Protein AF-D6PNR4-F1 (afdb_monomer_lite)

Radius of gyration: 18.17 Å; chains: 1; bounding box: 46×44×41 Å

Organism: NCBI:txid264402

InterPro domains:
  IPR019378 GDP-fucose protein O-fucosyltransferase [PF10250] (29-129)

Foldseek 3Di:
DDDPVRVVVVVVVVPPDDPCDDPNVLVCLLVLNDFDALLLVVQVCQLVVPQLADQAEDLDDPPRPPNCNNCVRRVNYHYPPVVDDPVCVVPDDPVVSNVVSLVCLLVDLAEEGSHDDPSLVVSVVSVVVVVNPRYDDFSSNQSSVCVVVVDTHPRSSVSRVVD

pLDDT: mean 89.51, std 8.82, range [49.78, 98.25]

Secondary structure (DSSP, 8-state):
---HHHHHHHHHHHH----S-HHHHHHHHHTT-SPPPHHHHHHHHHHTT--TT--EEE---TT---THHHHTT---EEETTTSS-HHHHHH--HHHHHHHHHHHHTTSS-EEESS--HHHHHHHHHHHHTT---EEE--HHHHHHHHHTT--HHHHHHHHH--

Structure (mmCIF, N/CA/C/O backbone):
data_AF-D6PNR4-F1
#
_entry.id   AF-D6PNR4-F1
#
loop_
_atom_site.group_PDB
_atom_site.id
_atom_site.type_symbol
_atom_site.label_atom_id
_atom_site.label_alt_id
_atom_site.label_comp_id
_atom_site.label_asym_id
_atom_site.label_entity_id
_atom_site.label_seq_id
_atom_site.pdbx_PDB_ins_code
_atom_site.Cartn_x
_atom_site.Cartn_y
_atom_site.Cartn_z
_atom_site.occupancy
_atom_site.B_iso_or_equiv
_atom_site.auth_seq_id
_atom_site.auth_comp_id
_atom_site.auth_asym_id
_atom_site.auth_atom_id
_atom_site.pdbx_PDB_model_num
ATOM 1 N N . ASN A 1 1 ? 18.820 17.098 -24.158 1.00 70.25 1 ASN A N 1
ATOM 2 C CA . ASN A 1 1 ? 18.880 18.535 -23.817 1.00 70.25 1 ASN A CA 1
ATOM 3 C C . ASN A 1 1 ? 17.503 19.145 -23.944 1.00 70.25 1 ASN A C 1
ATOM 5 O O . ASN A 1 1 ? 16.928 19.090 -25.022 1.00 70.25 1 ASN A O 1
ATOM 9 N N . LEU A 1 2 ? 16.956 19.649 -22.840 1.00 87.44 2 LEU A N 1
ATOM 10 C CA . LEU A 1 2 ? 15.690 20.381 -22.846 1.00 87.44 2 LEU A CA 1
ATOM 11 C C . LEU A 1 2 ? 15.902 21.782 -23.434 1.00 87.44 2 LEU A C 1
ATOM 13 O O . LEU A 1 2 ? 16.996 22.339 -23.339 1.00 87.44 2 LEU A O 1
ATOM 17 N N . SER A 1 3 ? 14.863 22.346 -24.051 1.00 94.50 3 SER A N 1
ATOM 18 C CA . SER A 1 3 ? 14.904 23.723 -24.554 1.00 94.50 3 SER A CA 1
ATOM 19 C C . SER A 1 3 ? 14.982 24.732 -23.399 1.00 94.50 3 SER A C 1
ATOM 21 O O . SER A 1 3 ? 14.58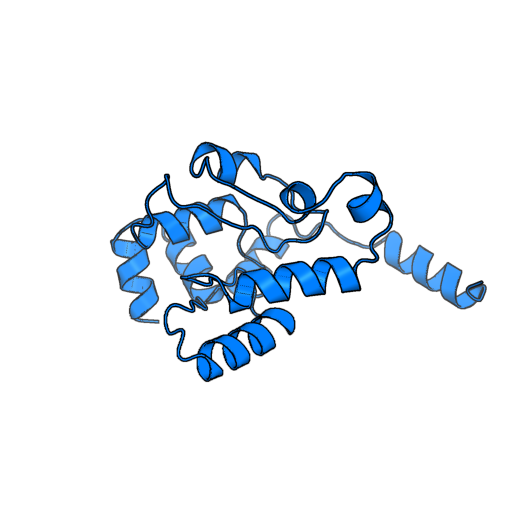3 24.423 -22.274 1.00 94.50 3 SER A O 1
ATOM 23 N N . ARG A 1 4 ? 15.440 25.964 -23.668 1.00 91.56 4 ARG A N 1
ATOM 24 C CA . ARG A 1 4 ? 15.467 27.032 -22.648 1.00 91.56 4 ARG A CA 1
ATOM 25 C C . ARG A 1 4 ? 14.085 27.310 -22.054 1.00 91.56 4 ARG A C 1
ATOM 27 O O . ARG A 1 4 ? 13.986 27.514 -20.851 1.00 91.56 4 ARG A O 1
ATOM 34 N N . SER A 1 5 ? 13.025 27.269 -22.864 1.00 92.88 5 SER A N 1
ATOM 35 C CA . SER A 1 5 ? 11.653 27.452 -22.376 1.00 92.88 5 SER A CA 1
ATOM 36 C C . SER A 1 5 ? 11.201 26.288 -21.494 1.00 92.88 5 SER A C 1
ATOM 38 O O . SER A 1 5 ? 10.564 26.514 -20.470 1.00 92.88 5 SER A O 1
ATOM 40 N N . SER A 1 6 ? 11.583 25.051 -21.828 1.00 90.06 6 SER A N 1
ATOM 4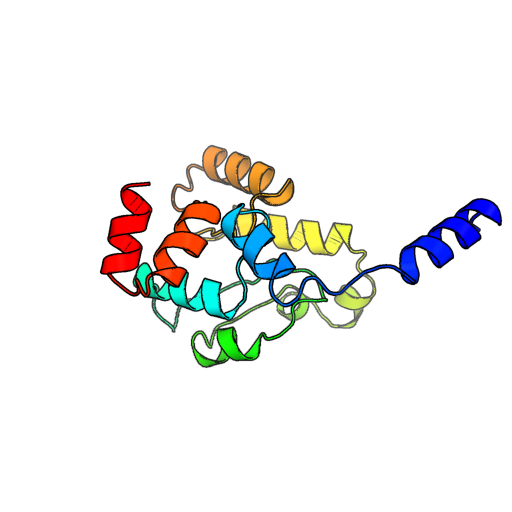1 C CA . SER A 1 6 ? 11.311 23.880 -20.987 1.00 90.06 6 SER A CA 1
ATOM 42 C C . SER A 1 6 ? 12.047 23.948 -19.646 1.00 90.06 6 SER A C 1
ATOM 44 O O . SER A 1 6 ? 11.466 23.603 -18.623 1.00 90.06 6 SER A O 1
ATOM 46 N N . ILE A 1 7 ? 13.303 24.406 -19.637 1.00 91.69 7 ILE A N 1
ATOM 47 C CA . ILE A 1 7 ? 14.086 24.591 -18.405 1.00 91.69 7 ILE A CA 1
ATOM 48 C C . ILE A 1 7 ? 13.446 25.676 -17.534 1.00 91.69 7 ILE A C 1
ATOM 50 O O . ILE A 1 7 ? 13.149 25.410 -16.373 1.00 91.69 7 ILE A O 1
ATOM 54 N N . ALA A 1 8 ? 13.126 26.838 -18.110 1.00 90.38 8 ALA A N 1
ATOM 55 C CA . ALA A 1 8 ? 12.470 27.931 -17.391 1.00 90.38 8 ALA A CA 1
ATOM 56 C C . ALA A 1 8 ? 11.099 27.522 -16.821 1.00 90.38 8 ALA A C 1
ATOM 58 O O . ALA A 1 8 ? 10.770 27.866 -15.689 1.00 90.38 8 ALA A O 1
ATOM 59 N N . ALA A 1 9 ? 10.313 26.735 -17.564 1.00 85.00 9 ALA A N 1
ATOM 60 C CA . ALA A 1 9 ? 9.042 26.203 -17.076 1.00 85.00 9 ALA A CA 1
ATOM 61 C C . ALA A 1 9 ? 9.226 25.218 -15.905 1.00 85.00 9 ALA A C 1
ATOM 63 O O . ALA A 1 9 ? 8.457 25.252 -14.945 1.00 85.00 9 ALA A O 1
ATOM 64 N N . ILE A 1 10 ? 10.250 24.357 -15.954 1.00 82.44 10 ILE A N 1
ATOM 65 C CA . ILE A 1 10 ? 10.582 23.439 -14.852 1.00 82.44 10 ILE A CA 1
ATOM 66 C C . ILE A 1 10 ? 11.034 24.218 -13.616 1.00 82.44 10 ILE A C 1
ATOM 68 O O . ILE A 1 10 ? 10.619 23.884 -12.508 1.00 82.44 10 ILE A O 1
ATOM 72 N N . GLU A 1 11 ? 11.873 25.238 -13.788 1.00 85.56 11 GLU A N 1
ATOM 73 C CA . GLU A 1 11 ? 12.347 26.091 -12.695 1.00 85.56 11 GLU A CA 1
ATOM 74 C C . GLU A 1 11 ? 11.193 26.866 -12.054 1.00 85.56 11 GLU A C 1
ATOM 76 O O . GLU A 1 11 ? 11.033 26.812 -10.836 1.00 85.56 11 GLU A O 1
ATOM 81 N N . ALA A 1 12 ? 10.307 27.466 -12.854 1.00 83.38 12 ALA A N 1
ATOM 82 C CA . ALA A 1 12 ? 9.100 28.126 -12.356 1.00 83.38 12 ALA A CA 1
ATOM 83 C C . ALA A 1 12 ? 8.184 27.160 -11.576 1.00 83.38 12 ALA A C 1
ATOM 85 O O . ALA A 1 12 ? 7.668 27.508 -10.516 1.00 83.38 12 ALA A O 1
ATOM 86 N N . ALA A 1 13 ? 8.035 25.915 -12.045 1.00 75.81 13 ALA A N 1
ATOM 87 C CA . ALA A 1 13 ? 7.226 24.890 -11.379 1.00 75.81 13 ALA A CA 1
ATOM 88 C C . ALA A 1 13 ? 7.876 24.283 -10.116 1.00 75.81 13 ALA A C 1
ATOM 90 O O . ALA A 1 13 ? 7.207 23.558 -9.370 1.00 75.81 13 ALA A O 1
ATOM 91 N N . ARG A 1 14 ? 9.173 24.524 -9.879 1.00 70.31 14 ARG A N 1
ATOM 92 C CA . ARG A 1 14 ? 9.893 24.063 -8.678 1.00 70.31 14 ARG A CA 1
ATOM 93 C C . ARG A 1 14 ? 9.729 25.010 -7.492 1.00 70.31 14 ARG A C 1
ATOM 95 O O . ARG A 1 14 ? 9.776 24.534 -6.362 1.00 70.31 14 ARG A O 1
ATOM 102 N N . VAL A 1 15 ? 9.542 26.307 -7.738 1.00 60.59 15 VAL A N 1
ATOM 103 C CA . VAL A 1 15 ? 9.511 27.334 -6.681 1.00 60.59 15 VAL A CA 1
ATOM 104 C C . VAL A 1 15 ? 8.170 27.366 -5.938 1.00 60.59 15 VAL A C 1
ATOM 106 O O . VAL A 1 15 ? 8.155 27.635 -4.742 1.00 60.59 15 VAL A O 1
ATOM 109 N N . ASP A 1 16 ? 7.057 27.018 -6.594 1.00 49.78 16 ASP A N 1
ATOM 110 C CA . ASP A 1 16 ? 5.712 27.127 -6.006 1.00 49.78 16 ASP A CA 1
ATOM 111 C C . ASP A 1 16 ? 5.026 25.768 -5.803 1.00 49.78 16 ASP A C 1
ATOM 113 O O . ASP A 1 16 ? 3.935 25.485 -6.299 1.00 49.78 16 ASP A O 1
ATOM 117 N N . ARG A 1 17 ? 5.679 24.875 -5.056 1.00 55.12 17 ARG A N 1
ATOM 118 C CA . ARG A 1 17 ? 4.977 23.745 -4.437 1.00 55.12 17 ARG A CA 1
ATOM 119 C C . ARG A 1 17 ? 4.793 24.056 -2.968 1.00 55.12 17 ARG A C 1
ATOM 121 O O . ARG A 1 17 ? 5.610 23.647 -2.147 1.00 55.12 17 ARG A O 1
ATOM 128 N N . LYS A 1 18 ? 3.709 24.765 -2.633 1.00 56.25 18 LYS A N 1
ATOM 129 C CA . LYS A 1 18 ? 3.254 24.833 -1.240 1.00 56.25 18 LYS A CA 1
ATOM 130 C C . LYS A 1 18 ? 3.200 23.400 -0.699 1.00 56.25 18 LYS A C 1
ATOM 132 O O . LYS A 1 18 ? 2.548 22.558 -1.328 1.00 56.25 18 LYS A O 1
ATOM 137 N N . PRO A 1 19 ? 3.898 23.092 0.407 1.00 57.41 19 PRO A N 1
ATOM 138 C CA . PRO A 1 19 ? 3.758 21.804 1.058 1.00 57.41 19 PRO A CA 1
ATOM 139 C C . PRO A 1 19 ? 2.270 21.548 1.292 1.00 57.41 19 PRO A C 1
ATOM 141 O O . PRO A 1 19 ? 1.554 22.426 1.775 1.00 57.41 19 PRO A O 1
ATOM 144 N N . TRP A 1 20 ? 1.783 20.368 0.911 1.00 61.88 20 TRP A N 1
ATOM 145 C CA . TRP A 1 20 ? 0.418 19.953 1.222 1.00 61.88 20 TRP A CA 1
ATOM 146 C C . TRP A 1 20 ? 0.362 19.597 2.709 1.00 61.88 20 TRP A C 1
ATOM 148 O O . TRP A 1 20 ? 0.352 18.427 3.076 1.00 61.88 20 TRP A O 1
ATOM 158 N N . THR A 1 21 ? 0.400 20.617 3.563 1.00 66.19 21 THR A N 1
ATOM 159 C CA . THR A 1 21 ? 0.395 20.517 5.025 1.00 66.19 21 THR A CA 1
ATOM 160 C C . THR A 1 21 ? -0.743 21.359 5.607 1.00 66.19 21 THR A C 1
ATOM 162 O O . THR A 1 21 ? -1.385 22.146 4.905 1.00 66.19 21 THR A O 1
ATOM 165 N N . GLY A 1 22 ? -1.051 21.145 6.888 1.00 80.00 22 GLY A N 1
ATOM 166 C CA . GLY A 1 22 ? -2.104 21.882 7.589 1.00 80.00 22 GLY A CA 1
ATOM 167 C C . GLY A 1 22 ? -3.495 21.695 6.971 1.00 80.00 22 GLY A C 1
ATOM 168 O O . GLY A 1 22 ? -3.883 20.591 6.582 1.00 80.00 22 GLY A O 1
ATOM 169 N N . GLU A 1 23 ? -4.253 22.785 6.877 1.00 82.69 23 GLU A N 1
ATOM 170 C CA . GLU A 1 23 ? -5.657 22.784 6.449 1.00 82.69 23 GLU A CA 1
ATOM 171 C C . GLU A 1 23 ? -5.856 22.249 5.020 1.00 82.69 23 GLU A C 1
ATOM 173 O O . GLU A 1 23 ? -6.771 21.464 4.764 1.00 82.69 23 GLU A O 1
ATOM 178 N N . LEU A 1 24 ? -4.961 22.589 4.087 1.00 82.12 24 LEU A N 1
ATOM 179 C CA . LEU A 1 24 ? -5.037 22.089 2.712 1.00 82.12 24 LEU A CA 1
ATOM 180 C C . LEU A 1 24 ? -4.903 20.564 2.669 1.00 82.12 24 LEU A C 1
ATOM 182 O O . LEU A 1 24 ? -5.686 19.899 1.991 1.00 82.12 24 LEU A O 1
ATOM 186 N N . ALA A 1 25 ? -3.969 19.990 3.429 1.00 82.00 25 ALA A N 1
ATOM 187 C CA . ALA A 1 25 ? -3.825 18.538 3.519 1.00 82.00 25 ALA A CA 1
ATOM 188 C C . ALA A 1 25 ? -5.112 17.878 4.033 1.00 82.00 25 ALA A C 1
ATOM 190 O O . ALA A 1 25 ? -5.574 16.884 3.469 1.00 82.00 25 ALA A O 1
ATOM 191 N N . GLN A 1 26 ? -5.729 18.467 5.061 1.00 82.75 26 GLN A N 1
ATOM 192 C CA . GLN A 1 26 ? -6.983 17.976 5.629 1.00 82.75 26 GLN A CA 1
ATOM 193 C C . GLN A 1 26 ? -8.134 18.034 4.617 1.00 82.75 26 GLN A C 1
ATOM 195 O O . GLN A 1 26 ? -8.876 17.061 4.481 1.00 82.75 26 GLN A O 1
ATOM 200 N N . ILE A 1 27 ? -8.262 19.124 3.855 1.00 86.94 27 ILE A N 1
ATOM 201 C CA . ILE A 1 27 ? -9.289 19.264 2.810 1.00 86.94 27 ILE A CA 1
ATOM 202 C C . ILE A 1 27 ? -9.128 18.177 1.739 1.00 86.94 27 ILE A C 1
ATOM 204 O O . ILE A 1 27 ? -10.103 17.531 1.350 1.00 86.94 27 ILE A O 1
ATOM 208 N N . TRP A 1 28 ? -7.908 17.944 1.257 1.00 88.00 28 TRP A N 1
ATOM 209 C CA . TRP A 1 28 ? -7.646 16.932 0.227 1.00 88.00 28 TRP A CA 1
ATOM 210 C C . TRP A 1 28 ? -7.856 15.507 0.738 1.00 88.00 28 TRP A C 1
ATOM 212 O O . TRP A 1 28 ? -8.383 14.657 0.010 1.00 88.00 28 TRP A O 1
ATOM 222 N N . ARG A 1 29 ? -7.524 15.264 2.005 1.00 88.31 29 ARG A N 1
ATOM 223 C CA . ARG A 1 29 ? -7.764 13.992 2.683 1.00 88.31 29 ARG A CA 1
ATOM 224 C C . ARG A 1 29 ? -9.260 13.713 2.852 1.00 88.31 29 ARG A C 1
ATOM 226 O O . ARG A 1 29 ? -9.711 12.656 2.424 1.00 88.31 29 ARG A O 1
ATOM 233 N N . LYS A 1 30 ? -10.056 14.698 3.292 1.00 86.12 30 LYS A N 1
ATOM 234 C CA . LYS A 1 30 ? -11.535 14.624 3.333 1.00 86.12 30 LYS A CA 1
ATOM 235 C C . LYS A 1 30 ? -12.179 14.455 1.950 1.00 86.12 30 LYS A C 1
ATOM 237 O O . LYS A 1 30 ? -13.294 13.968 1.831 1.00 86.12 30 LYS A O 1
ATOM 242 N N . ARG A 1 31 ? -11.479 14.817 0.871 1.00 89.06 31 ARG A N 1
ATOM 243 C CA . ARG A 1 31 ? -11.905 14.540 -0.515 1.00 89.06 31 ARG A CA 1
ATOM 244 C C . ARG A 1 31 ? -11.461 13.163 -1.028 1.00 89.06 31 ARG A C 1
ATOM 246 O O . ARG A 1 31 ? -11.710 12.849 -2.192 1.00 89.06 31 ARG A O 1
ATOM 253 N N . GLY A 1 32 ? -10.769 12.364 -0.213 1.00 88.25 32 GLY A N 1
ATOM 254 C CA . GLY A 1 32 ? -10.216 11.064 -0.601 1.00 88.25 32 GLY A CA 1
ATOM 255 C C . GLY A 1 32 ? -9.135 11.156 -1.682 1.00 88.25 32 GLY A C 1
ATOM 256 O O . GLY A 1 32 ? -8.948 10.213 -2.450 1.00 88.25 32 GLY A O 1
ATOM 257 N N . LYS A 1 33 ? -8.457 12.305 -1.804 1.00 88.38 33 LYS A N 1
ATOM 258 C CA . LYS A 1 33 ? -7.458 12.552 -2.856 1.00 88.38 33 LYS A CA 1
ATOM 259 C C . LYS A 1 33 ? -6.029 12.233 -2.426 1.00 88.38 33 LYS A C 1
ATOM 261 O O . LYS A 1 33 ? -5.180 12.046 -3.291 1.00 88.38 33 LYS A O 1
ATOM 266 N N . CYS A 1 34 ? -5.771 12.110 -1.129 1.00 87.31 34 CYS A N 1
ATOM 267 C CA . CYS A 1 34 ? -4.473 11.684 -0.615 1.00 87.31 34 CYS A CA 1
ATOM 268 C C . CYS A 1 34 ? -4.365 10.146 -0.585 1.00 87.31 34 CYS A C 1
ATOM 270 O O . CYS A 1 34 ? -5.378 9.470 -0.376 1.00 87.31 34 CYS A O 1
ATOM 272 N N . PRO A 1 35 ? -3.169 9.574 -0.804 1.00 88.50 35 PRO A N 1
ATOM 273 C CA . PRO A 1 35 ? -2.850 8.220 -0.355 1.00 88.50 35 PRO A CA 1
ATOM 274 C C . PRO A 1 35 ? -2.932 8.113 1.172 1.00 88.50 35 PRO A C 1
ATOM 276 O O . PRO A 1 35 ? -2.76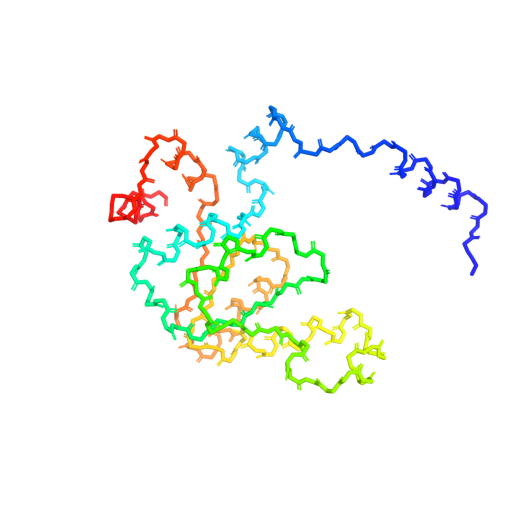4 9.127 1.860 1.00 88.50 35 PRO A O 1
ATOM 279 N N . LEU A 1 36 ? -3.132 6.899 1.690 1.00 90.44 36 LEU A N 1
ATOM 280 C CA . LEU A 1 36 ? -2.920 6.629 3.115 1.00 90.44 36 LEU A CA 1
ATOM 281 C C . LEU A 1 36 ? -1.454 6.868 3.500 1.00 90.44 36 LEU A C 1
ATOM 283 O O . LEU A 1 36 ? -0.550 6.564 2.719 1.00 90.44 36 LEU A O 1
ATOM 287 N N . THR A 1 37 ? -1.222 7.406 4.696 1.00 89.25 37 THR A N 1
ATOM 288 C CA . THR A 1 37 ? 0.126 7.467 5.287 1.00 89.25 37 THR A CA 1
ATOM 289 C C . THR A 1 37 ? 0.560 6.083 5.787 1.00 89.25 37 THR A C 1
ATOM 291 O O . THR A 1 37 ? -0.288 5.193 5.935 1.00 89.25 37 THR A O 1
ATOM 294 N N . PRO A 1 38 ? 1.853 5.865 6.088 1.00 90.62 38 PRO A N 1
ATOM 295 C CA . PRO A 1 38 ? 2.299 4.631 6.735 1.00 90.62 38 PRO A CA 1
ATOM 296 C C . PRO A 1 38 ? 1.505 4.315 8.019 1.00 90.62 38 PRO A C 1
ATOM 298 O O . PRO A 1 38 ? 0.963 3.219 8.138 1.00 90.62 38 PRO A O 1
ATOM 301 N N . ASN A 1 39 ? 1.306 5.296 8.908 1.00 90.50 39 ASN A N 1
ATOM 302 C CA . ASN A 1 39 ? 0.510 5.134 10.138 1.00 90.50 39 ASN A CA 1
ATOM 303 C C . ASN A 1 39 ? -0.961 4.785 9.877 1.00 90.50 39 ASN A C 1
ATOM 305 O O . ASN A 1 39 ? -1.529 3.907 10.522 1.00 90.50 39 ASN A O 1
ATOM 309 N N . GLU A 1 40 ? -1.598 5.442 8.912 1.00 92.12 40 GLU A N 1
ATOM 310 C CA . GLU A 1 40 ? -2.979 5.117 8.545 1.00 92.12 40 GLU A CA 1
ATOM 311 C C . GLU A 1 40 ? -3.098 3.732 7.913 1.00 92.12 40 GLU A C 1
ATOM 313 O O . GLU A 1 40 ? -4.097 3.041 8.105 1.00 92.12 40 GLU A O 1
ATOM 318 N N . THR A 1 41 ? -2.072 3.314 7.171 1.00 93.56 41 THR A N 1
ATOM 319 C CA . THR A 1 41 ? -2.008 1.964 6.613 1.00 93.56 41 THR A CA 1
ATOM 320 C C . THR A 1 41 ? -1.913 0.938 7.740 1.00 93.56 41 THR A C 1
ATOM 322 O O . THR A 1 41 ? -2.628 -0.058 7.693 1.00 93.56 41 THR A O 1
ATOM 325 N N . VAL A 1 42 ? -1.123 1.198 8.790 1.00 94.31 42 VAL A N 1
ATOM 326 C CA . VAL A 1 42 ? -1.093 0.359 10.001 1.00 94.31 42 VAL A CA 1
ATOM 327 C C . VAL A 1 42 ? -2.469 0.274 10.649 1.00 94.31 42 VAL A C 1
ATOM 329 O O . VAL A 1 42 ? -2.961 -0.832 10.865 1.00 94.31 42 VAL A O 1
ATOM 332 N N . LEU A 1 43 ? -3.115 1.415 10.905 1.00 94.00 43 LEU A N 1
ATOM 333 C CA . LEU A 1 43 ? -4.440 1.457 11.528 1.00 94.00 43 LEU A CA 1
ATOM 334 C C . LEU A 1 43 ? -5.464 0.648 10.721 1.00 94.00 43 LEU A C 1
ATOM 336 O O . LEU A 1 43 ? -6.254 -0.117 11.276 1.00 94.00 43 LEU A O 1
ATOM 340 N N . MET A 1 44 ? -5.425 0.780 9.395 1.00 94.44 44 MET A N 1
ATOM 341 C CA . MET A 1 44 ? -6.268 0.011 8.490 1.00 94.44 44 MET A CA 1
ATOM 342 C C . MET A 1 44 ? -5.982 -1.495 8.596 1.00 94.44 44 MET A C 1
ATOM 344 O O . MET A 1 44 ? -6.919 -2.268 8.798 1.00 94.44 44 MET A O 1
ATOM 348 N N . LEU A 1 45 ? -4.719 -1.928 8.539 1.00 95.25 45 LEU A N 1
ATOM 349 C CA . LEU A 1 45 ? -4.361 -3.349 8.643 1.00 95.25 45 LEU A CA 1
ATOM 350 C C . LEU A 1 45 ? -4.744 -3.944 10.010 1.00 95.25 45 LEU A C 1
ATOM 352 O O . LEU A 1 45 ? -5.282 -5.052 10.072 1.00 95.25 45 LEU A O 1
ATOM 356 N N . GLN A 1 46 ? -4.554 -3.193 11.095 1.00 94.38 46 GLN A N 1
ATOM 357 C CA . GLN A 1 46 ? -4.980 -3.587 12.437 1.00 94.38 46 GLN A CA 1
ATOM 358 C C . GLN A 1 46 ? -6.503 -3.691 12.546 1.00 94.38 46 GLN A C 1
ATOM 360 O O . GLN A 1 46 ? -7.001 -4.661 13.111 1.00 94.38 46 GLN A O 1
ATOM 365 N N . SER A 1 47 ? -7.259 -2.758 11.950 1.00 92.88 47 SER A N 1
ATOM 366 C CA . SER A 1 47 ? -8.729 -2.832 11.927 1.00 92.88 47 SER A CA 1
ATOM 367 C C . SER A 1 47 ? -9.231 -4.117 11.261 1.00 92.88 47 SER A C 1
ATOM 369 O O . SER A 1 47 ? -10.244 -4.683 11.668 1.00 92.88 47 SER A O 1
ATOM 371 N N . LEU A 1 48 ? -8.484 -4.630 10.279 1.00 92.19 48 LEU A N 1
ATOM 372 C CA . LEU A 1 48 ? -8.764 -5.883 9.582 1.00 92.19 48 LEU A CA 1
ATOM 373 C C . LEU A 1 48 ? -8.279 -7.134 10.332 1.00 92.19 48 LEU A C 1
ATOM 375 O O . LEU A 1 48 ? -8.554 -8.240 9.867 1.00 92.19 48 LEU A O 1
ATOM 379 N N . ASN A 1 49 ? -7.630 -6.978 11.490 1.00 93.31 49 ASN A N 1
ATOM 380 C CA . ASN A 1 49 ? -6.959 -8.033 12.253 1.00 93.31 49 ASN A CA 1
ATOM 381 C C . ASN A 1 49 ? -5.842 -8.742 11.465 1.00 93.31 49 ASN A C 1
ATOM 383 O O . ASN A 1 49 ? -5.658 -9.951 11.604 1.00 93.31 49 ASN A O 1
ATOM 387 N N . ILE A 1 50 ? -5.093 -8.009 10.633 1.00 95.19 50 ILE A N 1
ATOM 388 C CA . ILE A 1 50 ? -3.914 -8.558 9.951 1.00 95.19 50 ILE A CA 1
ATOM 389 C C . ILE A 1 50 ? -2.787 -8.758 10.978 1.00 95.19 50 ILE A C 1
ATOM 391 O O . ILE A 1 50 ? -2.351 -7.769 11.578 1.00 95.19 50 ILE A O 1
ATOM 395 N N . PRO A 1 51 ? -2.284 -9.995 11.178 1.00 96.25 51 PRO A N 1
ATOM 396 C CA . PRO A 1 51 ? -1.243 -10.278 12.164 1.00 96.25 51 PRO A CA 1
ATOM 397 C C . PRO A 1 51 ? 0.024 -9.457 11.925 1.00 96.25 51 PRO A C 1
ATOM 399 O O . PRO A 1 51 ? 0.471 -9.333 10.786 1.00 96.25 51 PRO A O 1
ATOM 402 N N . THR A 1 52 ? 0.658 -8.963 12.985 1.00 96.25 52 THR A N 1
ATOM 403 C CA . THR A 1 52 ? 1.904 -8.175 12.894 1.00 96.25 52 THR A CA 1
ATOM 404 C C . THR A 1 52 ? 3.095 -8.968 12.344 1.00 96.25 52 THR A C 1
ATOM 406 O O . THR A 1 52 ? 4.034 -8.383 11.814 1.00 96.25 52 THR A O 1
ATOM 409 N N . SER A 1 53 ? 3.029 -10.302 12.396 1.00 96.62 53 SER A N 1
ATOM 410 C CA . SER A 1 53 ? 3.995 -11.221 11.781 1.00 96.62 53 SER A CA 1
ATOM 411 C C . SER A 1 53 ? 3.804 -11.418 10.270 1.00 96.62 53 SER A C 1
ATOM 413 O O . SER A 1 53 ? 4.589 -12.136 9.649 1.00 96.62 53 SER A O 1
ATOM 415 N N . THR A 1 54 ? 2.775 -10.814 9.665 1.00 97.50 54 THR A N 1
ATOM 416 C CA . THR A 1 54 ? 2.499 -10.936 8.226 1.00 97.50 54 THR A CA 1
ATOM 417 C C . THR A 1 54 ? 3.673 -10.403 7.409 1.00 97.50 54 THR A C 1
ATOM 419 O O . THR A 1 54 ? 4.147 -9.294 7.648 1.00 97.50 54 THR A O 1
ATOM 422 N N . ASN A 1 55 ? 4.111 -11.172 6.410 1.00 97.25 55 ASN A N 1
ATOM 423 C CA . ASN A 1 55 ? 5.091 -10.706 5.433 1.00 97.25 55 ASN A CA 1
ATOM 424 C C . ASN A 1 55 ? 4.445 -9.658 4.525 1.00 97.25 55 ASN A C 1
ATOM 426 O O . ASN A 1 55 ? 3.480 -9.952 3.817 1.00 97.25 55 ASN A O 1
ATOM 430 N N . ILE A 1 56 ? 4.982 -8.443 4.530 1.00 96.88 56 ILE A N 1
ATOM 431 C CA . ILE A 1 56 ? 4.449 -7.324 3.760 1.00 96.88 56 ILE A CA 1
ATOM 432 C C . ILE A 1 56 ? 5.490 -6.878 2.750 1.00 96.88 56 ILE A C 1
ATOM 434 O O . ILE A 1 56 ? 6.575 -6.435 3.109 1.00 96.88 56 ILE A O 1
ATOM 438 N N . TYR A 1 57 ? 5.130 -6.949 1.473 1.00 96.19 57 TYR A N 1
ATOM 439 C CA . TYR A 1 57 ? 5.896 -6.314 0.412 1.00 96.19 57 TYR A CA 1
ATOM 440 C C . TYR A 1 57 ? 5.344 -4.913 0.132 1.00 96.19 57 TYR A C 1
ATOM 442 O O . TYR A 1 57 ? 4.173 -4.756 -0.218 1.00 96.19 57 TYR A O 1
ATOM 450 N N . LEU A 1 58 ? 6.190 -3.892 0.248 1.00 93.94 58 LEU A N 1
ATOM 451 C CA . LEU A 1 58 ? 5.834 -2.510 -0.050 1.00 93.94 58 LEU A CA 1
ATOM 452 C C . LEU A 1 58 ? 6.176 -2.165 -1.499 1.00 93.94 58 LEU A C 1
ATOM 454 O O . LEU A 1 58 ? 7.313 -1.836 -1.844 1.00 93.94 58 LEU A O 1
ATOM 458 N N . ALA A 1 59 ? 5.140 -2.177 -2.335 1.00 93.50 59 ALA A N 1
ATOM 459 C CA . ALA A 1 59 ? 5.161 -1.692 -3.712 1.00 93.50 59 ALA A CA 1
ATOM 460 C C . ALA A 1 59 ? 5.133 -0.149 -3.767 1.00 93.50 59 ALA A C 1
ATOM 462 O O . ALA A 1 59 ? 4.187 0.457 -4.271 1.00 93.50 59 ALA A O 1
ATOM 463 N N . ALA A 1 60 ? 6.152 0.499 -3.200 1.00 86.50 60 ALA A N 1
ATOM 464 C CA . ALA A 1 60 ? 6.254 1.955 -3.107 1.00 86.50 60 ALA A CA 1
ATOM 465 C C . ALA A 1 60 ? 7.430 2.509 -3.923 1.00 86.50 60 ALA A C 1
ATOM 467 O O . ALA A 1 60 ? 8.392 1.803 -4.224 1.00 86.50 60 ALA A O 1
ATOM 468 N N . GLY A 1 61 ? 7.356 3.788 -4.296 1.00 81.75 61 GLY A N 1
ATOM 469 C CA . GLY A 1 61 ? 8.496 4.504 -4.872 1.00 81.75 61 GLY A CA 1
ATOM 470 C C . GLY A 1 61 ? 9.582 4.801 -3.832 1.00 81.75 61 GLY A C 1
ATOM 471 O O . GLY A 1 61 ? 9.340 4.717 -2.631 1.00 81.75 61 GLY A O 1
ATOM 472 N N . ASP A 1 62 ? 10.753 5.233 -4.298 1.00 71.81 62 ASP A N 1
ATOM 473 C CA . ASP A 1 62 ? 11.954 5.455 -3.469 1.00 71.81 62 ASP A CA 1
ATOM 474 C C . ASP A 1 62 ? 11.849 6.680 -2.516 1.00 71.81 62 ASP A C 1
ATOM 476 O O . ASP A 1 62 ? 12.821 7.046 -1.867 1.00 71.81 62 ASP A O 1
ATOM 480 N N . GLY A 1 63 ? 10.686 7.341 -2.440 1.00 69.06 63 GLY A N 1
ATOM 481 C CA . GLY A 1 63 ? 10.452 8.574 -1.671 1.00 69.06 63 GLY A CA 1
ATOM 482 C C . GLY A 1 63 ? 9.433 8.438 -0.537 1.00 69.06 63 GLY A C 1
ATOM 483 O O . GLY A 1 63 ? 8.835 9.437 -0.141 1.00 69.06 63 GLY A O 1
ATOM 484 N N . LEU A 1 64 ? 9.166 7.217 -0.068 1.00 75.81 64 LEU A N 1
ATOM 485 C CA . LEU A 1 64 ? 8.253 6.987 1.050 1.00 75.81 64 LEU A CA 1
ATOM 486 C C . LEU A 1 64 ? 8.904 7.479 2.354 1.00 75.81 64 LEU A C 1
ATOM 488 O O . LEU A 1 64 ? 9.974 7.010 2.730 1.00 75.81 64 LEU A O 1
ATOM 492 N N . MET A 1 65 ? 8.269 8.447 3.012 1.00 74.75 65 MET A N 1
ATOM 493 C CA . MET A 1 65 ? 8.726 9.027 4.281 1.00 74.75 65 MET A CA 1
ATOM 494 C C . MET A 1 65 ? 7.973 8.398 5.459 1.00 74.75 65 MET A C 1
ATOM 496 O O . MET A 1 65 ? 6.915 7.808 5.252 1.00 74.75 65 MET A O 1
ATOM 500 N N . GLU A 1 66 ? 8.494 8.566 6.679 1.00 80.00 66 GLU A N 1
ATOM 501 C CA . GLU A 1 66 ? 7.839 8.152 7.937 1.00 80.00 66 GLU A CA 1
ATOM 502 C C . GLU A 1 66 ? 7.549 6.644 8.016 1.00 80.00 66 GLU A C 1
ATOM 504 O O . GLU A 1 66 ? 6.518 6.196 8.527 1.00 80.00 66 GLU A O 1
ATOM 509 N N . MET A 1 67 ? 8.468 5.836 7.487 1.00 87.12 67 MET A N 1
ATOM 510 C CA . MET A 1 67 ? 8.335 4.381 7.473 1.00 87.12 67 MET A CA 1
ATOM 511 C C . MET A 1 67 ? 8.408 3.753 8.863 1.00 87.12 67 MET A C 1
ATOM 513 O O . MET A 1 67 ? 7.873 2.664 9.057 1.00 87.12 67 MET A O 1
ATOM 517 N N . GLU A 1 68 ? 9.006 4.445 9.830 1.00 87.75 68 GLU A N 1
ATOM 518 C CA . GLU A 1 68 ? 9.171 4.006 11.218 1.00 87.75 68 GLU A CA 1
ATOM 519 C C . GLU A 1 68 ? 7.820 3.714 11.883 1.00 87.75 68 GLU A C 1
ATOM 521 O O . GLU A 1 68 ? 7.673 2.759 12.648 1.00 87.75 68 GLU A O 1
ATOM 526 N N . GLY A 1 69 ? 6.798 4.499 11.540 1.00 86.25 69 GLY A N 1
ATOM 527 C CA . GLY A 1 69 ? 5.435 4.284 12.011 1.00 86.25 69 GLY A CA 1
ATOM 528 C C . GLY A 1 69 ? 4.841 2.952 11.546 1.00 86.25 69 GLY A C 1
ATOM 529 O O . GLY A 1 69 ? 4.106 2.301 12.282 1.00 86.25 69 GLY A O 1
ATOM 530 N N . PHE A 1 70 ? 5.227 2.493 10.354 1.00 92.75 70 PHE A N 1
ATOM 531 C CA . PHE A 1 70 ? 4.815 1.198 9.821 1.00 92.75 70 PHE A CA 1
ATOM 532 C C . PHE A 1 70 ? 5.661 0.046 10.361 1.00 92.75 70 PHE A C 1
ATOM 534 O O . PHE A 1 70 ? 5.124 -0.964 10.820 1.00 92.75 70 PHE A O 1
ATOM 541 N N . THR A 1 71 ? 6.986 0.202 10.327 1.00 93.44 71 THR A N 1
ATOM 542 C CA . THR A 1 71 ? 7.937 -0.857 10.692 1.00 93.44 71 THR A CA 1
ATOM 543 C C . THR A 1 71 ? 8.027 -1.108 12.196 1.00 93.44 71 THR A C 1
ATOM 545 O O . THR A 1 71 ? 8.469 -2.179 12.605 1.00 93.44 71 THR A O 1
ATOM 548 N N . SER A 1 72 ? 7.563 -0.173 13.032 1.00 94.31 72 SER A N 1
ATOM 549 C CA . SER A 1 72 ? 7.412 -0.391 14.479 1.00 94.31 72 SER A CA 1
ATOM 550 C C . SER A 1 72 ? 6.298 -1.383 14.835 1.00 94.31 72 SER A C 1
ATOM 552 O O . SER A 1 72 ? 6.338 -1.971 15.915 1.00 94.31 72 SER A O 1
ATOM 554 N N . VAL A 1 73 ? 5.325 -1.596 13.938 1.00 96.06 73 VAL A N 1
ATOM 555 C CA . VAL A 1 73 ? 4.197 -2.520 14.148 1.00 96.06 73 VAL A CA 1
ATOM 556 C C . VAL A 1 73 ? 4.342 -3.791 13.317 1.00 96.06 73 VAL A C 1
ATOM 558 O O . VAL A 1 73 ? 4.152 -4.887 13.843 1.00 96.06 73 VAL A O 1
ATOM 561 N N . TYR A 1 74 ? 4.689 -3.665 12.035 1.00 96.19 74 TYR A N 1
ATOM 562 C CA . TYR A 1 74 ? 4.939 -4.796 11.143 1.00 96.19 74 TYR A CA 1
ATOM 563 C C . TYR A 1 74 ? 6.440 -4.934 10.913 1.00 96.19 74 TYR A C 1
ATOM 565 O O . TYR A 1 74 ? 7.060 -4.063 10.310 1.00 96.19 74 TYR A O 1
ATOM 573 N N . THR A 1 75 ? 7.033 -6.031 11.376 1.00 93.69 75 THR A N 1
ATOM 574 C CA . THR A 1 75 ? 8.494 -6.215 11.341 1.00 93.69 75 THR A CA 1
ATOM 575 C C . THR A 1 75 ? 8.981 -6.924 10.078 1.00 93.69 75 THR A C 1
ATOM 577 O O . THR A 1 75 ? 10.107 -6.701 9.638 1.00 93.69 75 THR A O 1
ATOM 580 N N . ASN A 1 76 ? 8.128 -7.735 9.449 1.00 95.75 76 ASN A N 1
ATOM 581 C CA . ASN A 1 76 ? 8.456 -8.501 8.246 1.00 95.75 76 ASN A CA 1
ATOM 582 C C . ASN A 1 76 ? 8.149 -7.698 6.976 1.00 95.75 76 ASN A C 1
ATOM 584 O O . ASN A 1 76 ? 7.275 -8.057 6.183 1.00 95.75 76 ASN A O 1
ATOM 588 N N . VAL A 1 77 ? 8.848 -6.575 6.811 1.00 94.06 77 VAL A N 1
ATOM 589 C CA . VAL A 1 77 ? 8.620 -5.626 5.718 1.00 94.06 77 VAL A CA 1
ATOM 590 C C . VAL A 1 77 ? 9.724 -5.730 4.680 1.00 94.06 77 VAL A C 1
ATOM 592 O O . VAL A 1 77 ? 10.902 -5.537 4.967 1.00 94.06 77 VAL A O 1
ATOM 595 N N . PHE A 1 78 ? 9.317 -5.994 3.446 1.00 93.50 78 PHE A N 1
ATOM 596 C CA . PHE A 1 78 ? 10.191 -6.180 2.302 1.00 93.50 78 PHE A CA 1
ATOM 597 C C . PHE A 1 78 ? 9.904 -5.119 1.249 1.00 93.50 78 PHE A C 1
ATOM 599 O O . PHE A 1 78 ? 8.769 -4.688 1.049 1.00 93.50 78 PHE A O 1
ATOM 606 N N . THR A 1 79 ? 10.939 -4.717 0.530 1.00 91.88 79 THR A N 1
ATOM 607 C CA . THR A 1 79 ? 10.835 -3.815 -0.615 1.00 91.88 79 THR A CA 1
ATOM 608 C C . THR A 1 79 ? 11.579 -4.431 -1.789 1.00 91.88 79 THR A C 1
ATOM 610 O O . THR A 1 79 ? 12.326 -5.404 -1.651 1.00 91.88 79 THR A O 1
ATOM 613 N N . LYS A 1 80 ? 11.423 -3.831 -2.966 1.00 90.88 80 LYS A N 1
ATOM 614 C CA . LYS A 1 80 ? 12.101 -4.281 -4.184 1.00 90.88 80 LYS A CA 1
ATOM 615 C C . LYS A 1 80 ? 13.638 -4.296 -4.071 1.00 90.88 80 LYS A C 1
ATOM 617 O O . LYS A 1 80 ? 14.278 -5.032 -4.812 1.00 90.88 80 LYS A O 1
ATOM 622 N N . SER A 1 81 ? 14.232 -3.532 -3.144 1.00 87.81 81 SER A N 1
ATOM 623 C CA . SER A 1 81 ? 15.684 -3.547 -2.905 1.00 87.81 81 SER A CA 1
ATOM 624 C C . SER A 1 81 ? 16.168 -4.824 -2.223 1.00 87.81 81 SER A C 1
ATOM 626 O O . SER A 1 81 ? 17.336 -5.154 -2.348 1.00 87.81 81 SER A O 1
ATOM 628 N N . VAL A 1 82 ? 15.293 -5.558 -1.526 1.00 89.00 82 VAL A N 1
ATOM 629 C CA . VAL A 1 82 ? 15.649 -6.845 -0.900 1.00 89.00 82 VAL A CA 1
ATOM 630 C C . VAL A 1 82 ? 15.684 -7.980 -1.931 1.00 89.00 82 VAL A C 1
ATOM 632 O O . VAL A 1 82 ? 16.361 -8.981 -1.732 1.00 89.00 82 VAL A O 1
ATOM 635 N N . LEU A 1 83 ? 14.970 -7.827 -3.050 1.00 86.31 83 LEU A N 1
ATOM 636 C CA . LEU A 1 83 ? 14.871 -8.846 -4.101 1.00 86.31 83 LEU A CA 1
ATOM 637 C C . LEU A 1 83 ? 16.050 -8.828 -5.085 1.00 86.31 83 LEU A C 1
ATOM 639 O O . LEU A 1 83 ? 16.144 -9.710 -5.936 1.00 86.31 83 LEU A O 1
ATOM 643 N N . LEU A 1 84 ? 16.911 -7.813 -5.015 1.00 86.12 84 LEU A N 1
ATOM 644 C CA . LEU A 1 84 ? 17.949 -7.536 -6.003 1.00 86.12 84 LEU A CA 1
ATOM 645 C C . LEU A 1 84 ? 19.269 -7.221 -5.303 1.00 86.12 84 LEU A C 1
ATOM 647 O O . LEU A 1 84 ? 19.282 -6.700 -4.190 1.00 86.12 84 LEU A O 1
ATOM 651 N N . ASN A 1 85 ? 20.391 -7.484 -5.971 1.00 86.88 85 ASN A N 1
ATOM 652 C CA . ASN A 1 85 ? 21.668 -6.952 -5.505 1.00 86.88 85 ASN A CA 1
ATOM 653 C C . ASN A 1 85 ? 21.724 -5.423 -5.729 1.00 86.88 85 ASN A C 1
ATOM 655 O O . ASN A 1 85 ? 20.972 -4.850 -6.525 1.00 86.88 85 ASN A O 1
ATOM 659 N N . GLN A 1 86 ? 22.633 -4.753 -5.017 1.00 86.44 86 GLN A N 1
ATOM 660 C CA . GLN A 1 86 ? 22.740 -3.292 -5.032 1.00 86.44 86 GLN A CA 1
ATOM 661 C C . GLN A 1 86 ? 23.067 -2.721 -6.424 1.00 86.44 86 GLN A C 1
ATOM 663 O O . GLN A 1 86 ? 22.607 -1.626 -6.767 1.00 86.44 86 GLN A O 1
ATOM 668 N N . GLU A 1 87 ? 23.856 -3.442 -7.225 1.00 88.56 87 GLU A N 1
ATOM 669 C CA . GLU A 1 87 ? 24.258 -3.002 -8.563 1.00 88.56 87 GLU A CA 1
ATOM 670 C C . GLU A 1 87 ? 23.057 -2.986 -9.517 1.00 88.56 87 GLU A C 1
ATOM 672 O O . GLU A 1 87 ? 22.754 -1.951 -10.119 1.00 88.56 87 GLU A O 1
ATOM 677 N N . ASP A 1 88 ? 22.324 -4.097 -9.587 1.00 86.06 88 ASP A N 1
ATOM 678 C CA . ASP A 1 88 ? 21.137 -4.249 -10.426 1.00 86.06 88 ASP A CA 1
ATOM 679 C C . ASP A 1 88 ? 20.060 -3.240 -10.029 1.00 86.06 88 ASP A C 1
ATOM 681 O O . ASP A 1 88 ? 19.490 -2.560 -10.887 1.00 86.06 88 ASP A O 1
ATOM 685 N N . PHE A 1 89 ? 19.838 -3.056 -8.724 1.00 86.50 89 PHE A N 1
ATOM 686 C CA . PHE A 1 89 ? 18.876 -2.077 -8.225 1.00 86.50 89 PHE A CA 1
ATOM 687 C C . PHE A 1 89 ? 19.211 -0.644 -8.667 1.00 86.50 89 PHE A C 1
ATOM 689 O O . PHE A 1 89 ? 18.312 0.123 -9.027 1.00 86.50 89 PHE A O 1
ATOM 696 N N . THR A 1 90 ? 20.495 -0.275 -8.651 1.00 85.81 90 THR A N 1
ATOM 697 C CA . THR A 1 90 ? 20.960 1.071 -9.026 1.00 85.81 90 THR A CA 1
ATOM 698 C C . THR A 1 90 ? 20.880 1.296 -10.537 1.00 85.81 90 THR A C 1
ATOM 700 O O . THR A 1 90 ? 20.566 2.398 -10.988 1.00 85.81 90 THR A O 1
ATOM 703 N N . ARG A 1 91 ? 21.123 0.248 -11.332 1.00 87.50 91 ARG A N 1
ATOM 704 C CA . ARG A 1 91 ? 21.051 0.295 -12.801 1.00 87.50 91 ARG A CA 1
ATOM 705 C C . ARG A 1 91 ? 19.619 0.259 -13.337 1.00 87.50 91 ARG A C 1
ATOM 707 O O . ARG A 1 91 ? 19.382 0.680 -14.469 1.00 87.50 91 ARG A O 1
ATOM 714 N N . MET A 1 92 ? 18.658 -0.232 -12.557 1.00 86.81 92 MET A N 1
ATOM 715 C CA . MET A 1 92 ? 17.260 -0.309 -12.972 1.00 86.81 92 MET A CA 1
ATOM 716 C C . MET A 1 92 ? 16.588 1.062 -13.070 1.00 86.81 92 MET A C 1
ATOM 718 O O . MET A 1 92 ? 16.499 1.830 -12.111 1.00 86.81 92 MET A O 1
ATOM 722 N N . HIS A 1 93 ? 15.982 1.315 -14.230 1.00 88.25 93 HIS A N 1
ATOM 723 C CA . HIS A 1 93 ? 15.093 2.452 -14.429 1.00 88.25 93 HIS A CA 1
ATOM 724 C C . HIS A 1 93 ? 13.792 2.312 -13.622 1.00 88.25 93 HIS A C 1
ATOM 726 O O . HIS A 1 93 ? 13.346 1.209 -13.295 1.00 88.25 93 HIS A O 1
ATOM 732 N N . GLY A 1 94 ? 13.130 3.446 -13.361 1.00 87.19 94 GLY A N 1
ATOM 733 C CA . GLY A 1 94 ? 11.882 3.493 -12.589 1.00 87.19 94 GLY A CA 1
ATOM 734 C C . GLY A 1 94 ? 10.778 2.578 -13.134 1.00 87.19 94 GLY A C 1
ATOM 735 O O . GLY A 1 94 ? 10.087 1.928 -12.355 1.00 87.19 94 GLY A O 1
ATOM 736 N N . ASN A 1 95 ? 10.665 2.442 -14.458 1.00 90.06 95 ASN A N 1
ATOM 737 C CA . ASN A 1 95 ? 9.684 1.545 -15.079 1.00 90.06 95 ASN A CA 1
ATOM 738 C C . ASN A 1 95 ? 9.976 0.067 -14.785 1.00 90.06 95 ASN A C 1
ATOM 740 O O . ASN A 1 95 ? 9.050 -0.701 -14.545 1.00 90.06 95 ASN A O 1
ATOM 744 N N . THR A 1 96 ? 11.2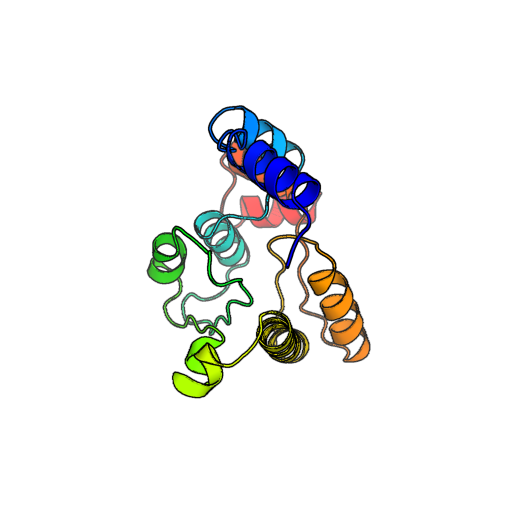49 -0.332 -14.753 1.00 91.56 96 THR A N 1
ATOM 745 C CA . THR A 1 96 ? 11.641 -1.707 -14.420 1.00 91.56 96 THR A CA 1
ATOM 746 C C . THR A 1 96 ? 11.373 -2.002 -12.945 1.00 91.56 96 THR A C 1
ATOM 748 O O . THR A 1 96 ? 10.858 -3.066 -12.611 1.00 91.56 96 THR A O 1
ATOM 751 N N . LYS A 1 97 ? 11.640 -1.032 -12.058 1.00 92.19 97 LYS A N 1
ATOM 752 C CA . LYS A 1 97 ? 11.279 -1.121 -10.633 1.00 92.19 97 LYS A CA 1
ATOM 753 C C . LYS A 1 97 ? 9.763 -1.277 -10.450 1.00 92.19 97 LYS A C 1
ATOM 755 O O . LYS A 1 97 ? 9.328 -2.134 -9.689 1.00 92.19 97 LYS A O 1
ATOM 760 N N . ALA A 1 98 ? 8.965 -0.504 -11.189 1.00 93.31 98 ALA A N 1
ATOM 761 C CA . ALA A 1 98 ? 7.507 -0.614 -11.170 1.00 93.31 98 ALA A CA 1
ATOM 762 C C . ALA A 1 98 ? 7.005 -1.957 -11.733 1.00 93.31 98 ALA A C 1
ATOM 764 O O . ALA A 1 98 ? 6.033 -2.511 -11.228 1.00 93.31 98 ALA A O 1
ATOM 765 N N . ALA A 1 99 ? 7.674 -2.519 -12.743 1.00 94.62 99 ALA A N 1
ATOM 766 C CA . ALA A 1 99 ? 7.343 -3.844 -13.266 1.00 94.62 99 ALA A CA 1
ATOM 767 C C . ALA A 1 99 ? 7.577 -4.957 -12.227 1.00 94.62 99 ALA A C 1
ATOM 769 O O . ALA A 1 99 ? 6.781 -5.893 -12.146 1.00 94.62 99 ALA A O 1
ATOM 770 N N . LEU A 1 100 ? 8.621 -4.838 -11.399 1.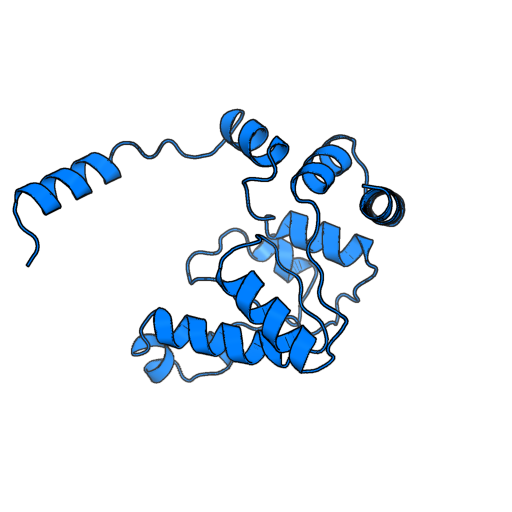00 94.69 100 LEU A N 1
ATOM 771 C CA . LEU A 1 100 ? 8.859 -5.759 -10.285 1.00 94.69 100 LEU A CA 1
ATOM 772 C C . LEU A 1 100 ? 7.763 -5.641 -9.215 1.00 94.69 100 LEU A C 1
ATOM 774 O O . LEU A 1 100 ? 7.192 -6.652 -8.809 1.00 94.69 100 LEU A O 1
ATOM 778 N N . ASP A 1 101 ? 7.393 -4.414 -8.838 1.00 95.62 101 ASP A N 1
ATOM 779 C CA . ASP A 1 101 ? 6.272 -4.180 -7.919 1.00 95.62 101 ASP A CA 1
ATOM 780 C C . ASP A 1 101 ? 4.962 -4.777 -8.446 1.00 95.62 101 ASP A C 1
ATOM 782 O O . ASP A 1 101 ? 4.201 -5.385 -7.691 1.00 95.62 101 ASP A O 1
ATOM 786 N N . TYR A 1 102 ? 4.712 -4.642 -9.752 1.00 96.94 102 TYR A N 1
ATOM 787 C CA . TYR A 1 102 ? 3.553 -5.232 -10.419 1.00 96.94 102 TYR A CA 1
ATOM 788 C C . TYR A 1 102 ? 3.572 -6.747 -10.289 1.00 96.94 102 TYR A C 1
ATOM 790 O O . TYR A 1 102 ? 2.581 -7.337 -9.859 1.00 96.94 102 TYR A O 1
ATOM 798 N N . HIS A 1 103 ? 4.707 -7.365 -10.617 1.00 97.00 103 HIS A N 1
ATOM 799 C CA . HIS A 1 103 ? 4.865 -8.809 -10.577 1.00 97.00 103 HIS A CA 1
ATOM 800 C C . HIS A 1 103 ? 4.593 -9.378 -9.181 1.00 97.00 103 HIS A C 1
ATOM 802 O O . HIS A 1 103 ? 3.839 -10.341 -9.060 1.00 97.00 103 HIS A O 1
ATOM 808 N N . VAL A 1 104 ? 5.144 -8.771 -8.127 1.00 97.12 104 VAL A N 1
ATOM 809 C CA . VAL A 1 104 ? 4.881 -9.212 -6.750 1.00 97.12 104 VAL A CA 1
ATOM 810 C C . VAL A 1 104 ? 3.402 -9.013 -6.391 1.00 97.12 104 VAL A C 1
ATOM 812 O O . VAL A 1 104 ? 2.756 -9.934 -5.898 1.00 97.12 104 VAL A O 1
ATOM 815 N N . SER A 1 105 ? 2.821 -7.858 -6.730 1.00 97.44 105 SER A N 1
ATOM 816 C CA . SER A 1 105 ? 1.424 -7.516 -6.405 1.00 97.44 105 SER A CA 1
ATOM 817 C C . SER A 1 105 ? 0.387 -8.464 -7.026 1.00 97.44 105 SER A C 1
ATOM 819 O O . SER A 1 105 ? -0.629 -8.787 -6.407 1.00 97.44 105 SER A O 1
ATOM 821 N N . ILE A 1 106 ? 0.612 -8.934 -8.258 1.00 97.94 106 ILE A N 1
ATOM 822 C CA . ILE A 1 106 ? -0.307 -9.869 -8.934 1.00 97.94 106 ILE A CA 1
ATOM 823 C C . ILE A 1 106 ? -0.106 -11.333 -8.528 1.00 97.94 106 ILE A C 1
ATOM 825 O O . ILE A 1 106 ? -0.799 -12.199 -9.063 1.00 97.94 106 ILE A O 1
ATOM 829 N N . ASN A 1 107 ? 0.886 -11.628 -7.688 1.00 97.44 107 ASN A N 1
ATOM 830 C CA . ASN A 1 107 ? 1.199 -12.976 -7.213 1.00 97.44 107 ASN A CA 1
ATOM 831 C C . ASN A 1 107 ? 1.121 -13.095 -5.678 1.00 97.44 107 ASN A C 1
ATOM 833 O O . ASN A 1 107 ? 1.314 -14.186 -5.159 1.00 97.44 107 ASN A O 1
ATOM 837 N N . SER A 1 108 ? 0.819 -12.015 -4.951 1.00 97.38 108 SER A N 1
ATOM 838 C CA . SER A 1 108 ? 0.684 -12.020 -3.489 1.00 97.38 108 SER A CA 1
ATOM 839 C C . SER A 1 108 ? -0.649 -12.610 -3.014 1.00 97.38 108 SER A C 1
ATOM 841 O O . SER A 1 108 ? -1.677 -12.424 -3.664 1.00 97.38 108 SER A O 1
ATOM 843 N N . ASP A 1 109 ? -0.694 -13.226 -1.832 1.00 97.19 109 ASP A N 1
ATOM 844 C CA . ASP A 1 109 ? -1.936 -13.808 -1.287 1.00 97.19 109 ASP A CA 1
ATOM 845 C C . ASP A 1 109 ? -3.054 -12.773 -1.108 1.00 97.19 109 ASP A C 1
ATOM 847 O O . ASP A 1 109 ? -4.224 -13.039 -1.388 1.00 97.19 109 ASP A O 1
ATOM 851 N N . ALA A 1 110 ? -2.688 -11.552 -0.715 1.00 97.19 110 ALA A N 1
ATOM 852 C CA . ALA A 1 110 ? -3.577 -10.405 -0.606 1.00 97.19 110 ALA A CA 1
ATOM 853 C C . ALA A 1 110 ? -2.935 -9.154 -1.219 1.00 97.19 110 ALA A C 1
ATOM 855 O O . ALA A 1 110 ? -1.710 -9.033 -1.287 1.00 97.19 110 ALA A O 1
ATOM 856 N N . TYR A 1 111 ? -3.765 -8.216 -1.670 1.00 97.31 111 TYR A N 1
ATOM 857 C CA . TYR A 1 111 ? -3.327 -6.916 -2.172 1.00 97.31 111 TYR A CA 1
ATOM 858 C C . TYR A 1 111 ? -4.171 -5.805 -1.558 1.00 97.31 111 TYR A C 1
ATOM 860 O O . TYR A 1 111 ? -5.396 -5.913 -1.528 1.00 97.31 111 TYR A O 1
ATOM 868 N N . VAL A 1 112 ? -3.521 -4.736 -1.102 1.00 95.69 112 VAL A N 1
ATOM 869 C CA . VAL A 1 112 ? -4.192 -3.545 -0.577 1.00 95.69 112 VAL A CA 1
ATOM 870 C C . VAL A 1 112 ? -3.617 -2.313 -1.253 1.00 95.69 112 VAL A C 1
ATOM 872 O O . VAL A 1 112 ? -2.409 -2.088 -1.213 1.00 95.69 112 VAL A O 1
ATOM 875 N N . ALA A 1 113 ? -4.484 -1.500 -1.847 1.00 94.12 113 ALA A N 1
ATOM 876 C CA . ALA A 1 113 ? -4.082 -0.224 -2.420 1.00 94.12 113 ALA A CA 1
ATOM 877 C C . ALA A 1 113 ? -4.277 0.913 -1.411 1.00 94.12 113 ALA A C 1
ATOM 879 O O . ALA A 1 113 ? -5.386 1.159 -0.933 1.00 94.12 113 ALA A O 1
ATOM 880 N N . THR A 1 114 ? -3.212 1.669 -1.143 1.00 90.69 114 THR A N 1
ATOM 881 C CA . THR A 1 114 ? -3.265 2.899 -0.329 1.00 90.69 114 THR A CA 1
ATOM 882 C C . THR A 1 114 ? -3.724 4.116 -1.137 1.00 90.69 114 THR A C 1
ATOM 884 O O . THR A 1 114 ? -4.109 5.139 -0.570 1.00 90.69 114 THR A O 1
ATOM 887 N N . TYR A 1 115 ? -3.715 4.010 -2.468 1.00 88.38 115 TYR A N 1
ATOM 888 C CA . TYR A 1 115 ? -4.216 4.983 -3.433 1.00 88.38 115 TYR A CA 1
ATOM 889 C C . TYR A 1 115 ? -4.679 4.230 -4.681 1.00 88.38 115 TYR A C 1
ATOM 891 O O . TYR A 1 115 ? -3.981 3.340 -5.131 1.00 88.38 115 TYR A O 1
ATOM 899 N N . PHE A 1 116 ? -5.818 4.590 -5.278 1.00 86.50 116 PHE A N 1
ATOM 900 C CA . PHE A 1 116 ? -6.286 3.921 -6.500 1.00 86.50 116 PHE A CA 1
ATOM 901 C C . PHE A 1 116 ? -5.786 4.642 -7.760 1.00 86.50 116 PHE A C 1
ATOM 903 O O . PHE A 1 116 ? -6.441 5.552 -8.280 1.00 86.50 116 PHE A O 1
ATOM 910 N N . GLY A 1 117 ? -4.591 4.271 -8.217 1.00 90.00 117 GLY A N 1
ATOM 911 C CA . GLY A 1 117 ? -3.937 4.770 -9.422 1.00 90.00 117 GLY A CA 1
ATOM 912 C C . GLY A 1 117 ? -4.067 3.830 -10.624 1.00 90.00 117 GLY A C 1
ATOM 913 O O . GLY A 1 117 ? -4.870 2.901 -10.648 1.00 90.00 117 GLY A O 1
ATOM 914 N N . ASN A 1 118 ? -3.285 4.094 -11.676 1.00 93.12 118 ASN A N 1
ATOM 915 C CA . ASN A 1 118 ? -3.290 3.255 -12.882 1.00 93.12 118 ASN A CA 1
ATOM 916 C C . ASN A 1 118 ? -2.684 1.870 -12.633 1.00 93.12 118 ASN A C 1
ATOM 918 O O . ASN A 1 118 ? -3.172 0.890 -13.185 1.00 93.12 118 ASN A O 1
ATOM 922 N N . MET A 1 119 ? -1.667 1.792 -11.776 1.00 93.19 119 MET A N 1
ATOM 923 C CA . MET A 1 119 ? -1.060 0.533 -11.352 1.00 93.19 119 MET A CA 1
ATOM 924 C C . MET A 1 119 ? -2.093 -0.383 -10.688 1.00 93.19 119 MET A C 1
ATOM 926 O O . MET A 1 119 ? -2.265 -1.528 -11.094 1.00 93.19 119 MET A O 1
ATOM 930 N N . ASP A 1 120 ? -2.840 0.160 -9.729 1.00 94.94 120 ASP A N 1
ATOM 931 C CA . ASP A 1 120 ? -3.833 -0.562 -8.934 1.00 94.94 120 ASP A CA 1
ATOM 932 C C . ASP A 1 120 ? -4.957 -1.133 -9.805 1.00 94.94 120 ASP A C 1
ATOM 934 O O . ASP A 1 120 ? -5.399 -2.258 -9.589 1.00 94.94 120 ASP A O 1
ATOM 938 N N . LYS A 1 121 ? -5.371 -0.401 -10.851 1.00 95.62 121 LYS A N 1
ATOM 939 C CA . LYS A 1 121 ? -6.343 -0.887 -11.847 1.00 95.62 121 LYS A CA 1
ATOM 940 C C . LYS A 1 121 ? -5.838 -2.127 -12.586 1.00 95.62 121 LYS A C 1
ATOM 942 O O . LYS A 1 121 ? -6.590 -3.084 -12.757 1.00 95.62 121 LYS A O 1
ATOM 947 N N . ILE A 1 122 ? -4.580 -2.114 -13.029 1.00 97.00 122 ILE A N 1
ATOM 948 C CA . ILE A 1 122 ? -3.992 -3.231 -13.784 1.00 97.00 122 ILE A CA 1
ATOM 949 C C . ILE A 1 122 ? -3.764 -4.427 -12.850 1.00 97.00 122 ILE A C 1
ATOM 951 O O . ILE A 1 122 ? -4.078 -5.559 -13.219 1.00 97.00 122 ILE A O 1
ATOM 955 N N . VAL A 1 123 ? -3.299 -4.188 -11.616 1.00 97.75 123 VAL A N 1
ATOM 956 C CA . VAL A 1 123 ? -3.174 -5.233 -10.588 1.00 97.75 123 VAL A CA 1
ATOM 957 C C . VAL A 1 123 ? -4.534 -5.865 -10.292 1.00 97.75 123 VAL A C 1
ATOM 959 O O . VAL A 1 123 ? -4.643 -7.089 -10.316 1.00 97.75 123 VAL A O 1
ATOM 962 N N . ALA A 1 124 ? -5.581 -5.061 -10.079 1.00 96.75 124 ALA A N 1
ATOM 963 C CA . ALA A 1 124 ? -6.939 -5.547 -9.831 1.00 96.75 124 ALA A CA 1
ATOM 964 C C . ALA A 1 124 ? -7.436 -6.454 -10.961 1.00 96.75 124 ALA A C 1
ATOM 966 O O . ALA A 1 124 ? -7.915 -7.562 -10.708 1.00 96.75 124 ALA A O 1
ATOM 967 N N . ALA A 1 125 ? -7.287 -6.004 -12.210 1.00 97.12 125 ALA A N 1
ATOM 968 C CA . ALA A 1 125 ? -7.693 -6.763 -13.386 1.00 97.12 125 ALA A CA 1
ATOM 969 C C . ALA A 1 125 ? -6.954 -8.107 -13.474 1.00 97.12 125 ALA A C 1
ATOM 971 O O . ALA A 1 125 ? -7.583 -9.149 -13.657 1.00 97.12 125 ALA A O 1
ATOM 972 N N . MET A 1 126 ? -5.634 -8.109 -13.272 1.00 98.25 126 MET A N 1
ATOM 973 C CA . MET A 1 126 ? -4.829 -9.327 -13.361 1.00 98.25 126 MET A CA 1
ATOM 974 C C . MET A 1 126 ? -5.104 -10.305 -12.212 1.00 98.25 126 MET A C 1
ATOM 976 O O . MET A 1 126 ? -5.228 -11.507 -12.440 1.00 98.25 126 MET A O 1
ATOM 980 N N . ARG A 1 127 ? -5.256 -9.808 -10.979 1.00 98.19 127 ARG A N 1
ATOM 981 C CA . ARG A 1 127 ? -5.659 -10.627 -9.824 1.00 98.19 127 ARG A CA 1
ATOM 982 C C . ARG A 1 127 ? -7.042 -11.242 -10.037 1.00 98.19 127 ARG A C 1
ATOM 984 O O . ARG A 1 127 ? -7.223 -12.427 -9.777 1.00 98.19 127 ARG A O 1
ATOM 991 N N . THR A 1 128 ? -7.983 -10.479 -10.595 1.00 96.81 128 THR A N 1
ATOM 992 C CA . THR A 1 128 ? -9.323 -10.974 -10.954 1.00 96.81 128 THR A CA 1
ATOM 993 C C . THR A 1 128 ? -9.241 -12.087 -11.997 1.00 96.81 128 THR A C 1
ATOM 995 O O . THR A 1 128 ? -9.828 -13.149 -11.802 1.00 96.81 128 THR A O 1
ATOM 998 N N . TYR A 1 129 ? -8.454 -11.892 -13.061 1.00 97.75 129 TYR A N 1
ATOM 999 C CA . TYR A 1 129 ? -8.205 -12.919 -14.078 1.00 97.75 129 TYR A CA 1
ATOM 1000 C C . TYR A 1 129 ? -7.630 -14.211 -13.471 1.00 97.75 129 TYR A C 1
ATOM 1002 O O . TYR A 1 129 ? -8.060 -15.309 -13.818 1.00 97.75 129 TYR A O 1
ATOM 1010 N N . LYS A 1 130 ? -6.724 -14.085 -12.494 1.00 97.31 130 LYS A N 1
ATOM 1011 C CA . LYS A 1 130 ? -6.138 -15.206 -11.741 1.00 97.31 130 LYS A CA 1
ATOM 1012 C C . LYS A 1 130 ? -7.040 -15.789 -10.643 1.00 97.31 130 LYS A C 1
ATOM 1014 O O . LYS A 1 130 ? -6.606 -16.700 -9.946 1.00 97.31 130 LYS A O 1
ATOM 1019 N N . ARG A 1 131 ? -8.270 -15.287 -10.464 1.00 96.88 131 ARG A N 1
ATOM 1020 C CA . ARG A 1 131 ? -9.193 -15.679 -9.376 1.00 96.88 131 ARG A CA 1
ATOM 1021 C C . ARG A 1 131 ? -8.614 -15.452 -7.971 1.00 96.88 131 ARG A C 1
ATOM 1023 O O . ARG A 1 131 ? -8.873 -16.202 -7.036 1.00 96.88 131 ARG A O 1
ATOM 1030 N N . MET A 1 132 ? -7.821 -14.395 -7.816 1.00 96.44 132 MET A N 1
ATOM 1031 C CA . MET A 1 132 ? -7.269 -13.960 -6.534 1.00 96.44 132 MET A CA 1
ATOM 1032 C C . MET A 1 132 ? -8.187 -12.900 -5.923 1.00 96.44 132 MET A C 1
ATOM 1034 O O . MET A 1 132 ? -8.144 -11.722 -6.282 1.00 96.44 132 MET A O 1
ATOM 1038 N N . HIS A 1 133 ? -9.049 -13.330 -5.004 1.00 88.88 133 HIS A N 1
ATOM 1039 C CA . HIS A 1 133 ? -10.166 -12.512 -4.522 1.00 88.88 133 HIS A CA 1
ATOM 1040 C C . HIS A 1 133 ? -9.811 -11.566 -3.367 1.00 88.88 133 HIS A C 1
ATOM 1042 O O . HIS A 1 133 ? -10.518 -10.587 -3.142 1.00 88.88 133 HIS A O 1
ATOM 1048 N N . ASN A 1 134 ? -8.685 -11.788 -2.684 1.00 95.56 134 ASN A N 1
ATOM 1049 C CA . ASN A 1 134 ? -8.220 -10.924 -1.598 1.00 95.56 134 ASN A CA 1
ATOM 1050 C C . ASN A 1 134 ? -7.562 -9.658 -2.168 1.00 95.56 134 ASN A C 1
ATOM 1052 O O . ASN A 1 134 ? -6.336 -9.554 -2.247 1.00 95.56 134 ASN A O 1
ATOM 1056 N N . THR A 1 135 ? -8.379 -8.717 -2.631 1.00 95.75 135 THR A N 1
ATOM 1057 C CA . THR A 1 135 ? -7.939 -7.442 -3.209 1.00 95.75 135 THR A CA 1
ATOM 1058 C C . THR A 1 135 ? -8.777 -6.317 -2.608 1.00 95.75 135 THR A C 1
ATOM 1060 O O . THR A 1 135 ? -9.978 -6.248 -2.853 1.00 95.75 135 THR A O 1
ATOM 1063 N N . LEU A 1 136 ? -8.155 -5.447 -1.811 1.00 94.00 136 LEU A N 1
ATOM 1064 C CA . LEU A 1 136 ? -8.834 -4.398 -1.055 1.00 94.00 136 LEU A CA 1
ATOM 1065 C C . LEU A 1 136 ? -8.561 -3.007 -1.637 1.00 94.00 136 LEU A C 1
ATOM 1067 O O . LEU A 1 136 ? -7.416 -2.557 -1.724 1.00 94.00 136 LEU A O 1
ATOM 1071 N N . PHE A 1 137 ? -9.651 -2.301 -1.932 1.00 92.25 137 PHE A N 1
ATOM 1072 C CA . PHE A 1 137 ? -9.673 -0.881 -2.266 1.00 92.25 137 PHE A CA 1
ATOM 1073 C C . PHE A 1 137 ? -10.620 -0.176 -1.299 1.00 92.25 137 PHE A C 1
ATOM 1075 O O . PHE A 1 137 ? -11.834 -0.301 -1.420 1.00 92.25 137 PHE A O 1
ATOM 1082 N N . LEU A 1 138 ? -10.077 0.550 -0.325 1.00 90.62 138 LEU A N 1
ATOM 1083 C CA . LEU A 1 138 ? -10.902 1.276 0.640 1.00 90.62 138 LEU A CA 1
ATOM 1084 C C . LEU A 1 138 ? -11.398 2.619 0.083 1.00 90.62 138 LEU A C 1
ATOM 1086 O O . LEU A 1 138 ? -10.696 3.312 -0.666 1.00 90.62 138 LEU A O 1
ATOM 1090 N N . SER A 1 139 ? -12.581 3.048 0.528 1.00 92.62 139 SER A N 1
ATOM 1091 C CA . SER A 1 139 ? -13.011 4.437 0.369 1.00 92.62 139 SER A CA 1
ATOM 1092 C C . SER A 1 139 ? -12.123 5.336 1.228 1.00 92.62 139 SER A C 1
ATOM 1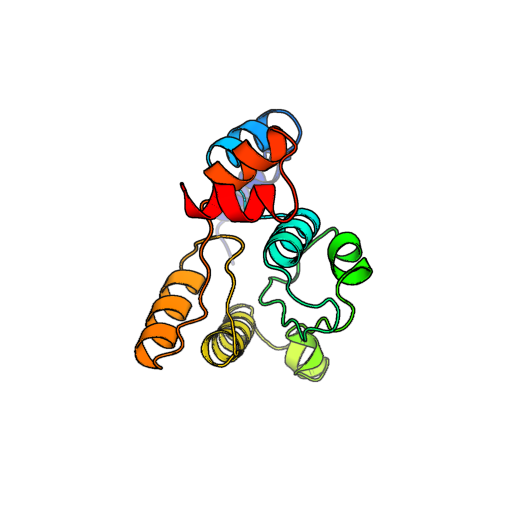094 O O . SER A 1 139 ? -12.334 5.495 2.425 1.00 92.62 139 SER A O 1
ATOM 1096 N N . ARG A 1 140 ? -11.097 5.945 0.623 1.00 92.50 140 ARG A N 1
ATOM 1097 C CA . ARG A 1 140 ? -10.157 6.842 1.329 1.00 92.50 140 ARG A CA 1
ATOM 1098 C C . ARG A 1 140 ? -10.841 8.063 1.932 1.00 92.50 140 ARG A C 1
ATOM 1100 O O . ARG A 1 140 ? -10.392 8.568 2.953 1.00 92.50 140 ARG A O 1
ATOM 1107 N N . LYS A 1 141 ? -11.928 8.522 1.304 1.00 93.62 141 LYS A N 1
ATOM 1108 C CA . LYS A 1 141 ? -12.785 9.572 1.859 1.00 93.62 141 LYS A CA 1
ATOM 1109 C C . LYS A 1 141 ? -13.436 9.090 3.155 1.00 93.62 141 LYS A C 1
ATOM 1111 O O . LYS A 1 141 ? -13.255 9.737 4.178 1.00 93.62 141 LYS A O 1
ATOM 1116 N N . ALA A 1 142 ? -14.128 7.950 3.114 1.00 93.88 142 ALA A N 1
ATOM 1117 C CA . ALA A 1 142 ? -14.796 7.429 4.300 1.00 93.88 142 ALA A CA 1
ATOM 1118 C C . ALA A 1 142 ? -13.784 7.083 5.399 1.00 93.88 142 ALA A C 1
ATOM 1120 O O . ALA A 1 142 ? -13.982 7.449 6.546 1.00 93.88 142 ALA A O 1
ATOM 1121 N N . PHE A 1 143 ? -12.641 6.488 5.048 1.00 93.88 143 PHE A N 1
ATOM 1122 C CA . PHE A 1 143 ? -11.556 6.232 5.993 1.00 93.88 143 PHE A CA 1
ATOM 1123 C C . PHE A 1 143 ? -11.081 7.510 6.697 1.00 93.88 143 PHE A C 1
ATOM 1125 O O . PHE A 1 143 ? -10.964 7.527 7.920 1.00 93.88 143 PHE A O 1
ATOM 1132 N N . ALA A 1 144 ? -10.857 8.597 5.953 1.00 91.56 144 ALA A N 1
ATOM 1133 C CA . ALA A 1 144 ? -10.468 9.881 6.533 1.00 91.56 144 ALA A CA 1
ATOM 1134 C C . ALA A 1 144 ? -11.562 10.479 7.434 1.00 91.56 144 ALA A C 1
ATOM 1136 O O . ALA A 1 144 ? -11.258 11.044 8.480 1.00 91.56 144 ALA A O 1
ATOM 1137 N N . GLU A 1 145 ? -12.831 10.364 7.041 1.00 92.06 145 GLU A N 1
ATOM 1138 C CA . GLU A 1 145 ? -13.962 10.871 7.822 1.00 92.06 145 GLU A CA 1
ATOM 1139 C C . GLU A 1 145 ? -14.146 10.073 9.121 1.00 92.06 145 GLU A C 1
ATOM 1141 O O . GLU A 1 145 ? -14.206 10.669 10.195 1.00 92.06 145 GLU A O 1
ATOM 1146 N N . LEU A 1 146 ? -14.154 8.743 9.045 1.00 93.75 146 LEU A N 1
ATOM 1147 C CA . LEU A 1 146 ? -14.358 7.850 10.188 1.00 93.75 146 LEU A CA 1
ATOM 1148 C C . LEU A 1 146 ? -13.202 7.939 11.193 1.00 93.75 146 LEU A C 1
ATOM 1150 O O . LEU A 1 146 ? -13.437 8.058 12.393 1.00 93.75 146 LEU A O 1
ATOM 1154 N N . THR A 1 147 ? -11.952 7.970 10.726 1.00 91.75 147 THR A N 1
ATOM 1155 C CA . THR A 1 147 ? -10.799 8.135 11.630 1.00 91.75 147 THR A CA 1
ATOM 1156 C C . THR A 1 147 ? -10.760 9.529 12.261 1.00 91.75 147 THR A C 1
ATOM 1158 O O . THR A 1 147 ? -10.402 9.655 13.428 1.00 91.75 147 THR A O 1
ATOM 1161 N N . SER A 1 148 ? -11.225 10.577 11.564 1.00 89.25 148 SER A N 1
ATOM 1162 C CA . SER A 1 148 ? -11.373 11.917 12.162 1.00 89.25 148 SER A CA 1
ATOM 1163 C C . SER A 1 148 ? -12.441 11.995 13.260 1.00 89.25 148 SER A C 1
ATOM 1165 O O . SER A 1 148 ? -12.390 12.894 14.095 1.00 89.25 148 SER A O 1
ATOM 1167 N N . GLN A 1 149 ? -13.382 11.047 13.279 1.00 92.06 149 GLN A N 1
ATOM 1168 C CA . GLN A 1 149 ? -14.372 10.870 14.348 1.00 92.06 149 GLN A CA 1
ATOM 1169 C C . GLN A 1 149 ? -13.847 9.986 15.493 1.00 92.06 149 GLN A C 1
ATOM 1171 O O . GLN A 1 149 ? -14.579 9.716 16.441 1.00 92.06 149 GLN A O 1
ATOM 1176 N N . GLY A 1 150 ? -12.593 9.528 15.414 1.00 91.50 150 GLY A N 1
ATOM 1177 C CA . GLY A 1 150 ? -11.966 8.675 16.422 1.00 91.50 150 GLY A CA 1
ATOM 1178 C C . GLY A 1 150 ? -12.318 7.193 16.304 1.00 91.50 150 GLY A C 1
ATOM 1179 O O . GLY A 1 150 ? -12.075 6.448 17.248 1.00 91.50 150 GLY A O 1
ATOM 1180 N N . LEU A 1 151 ? -12.893 6.737 15.182 1.00 93.69 151 LEU A N 1
ATOM 1181 C CA . LEU A 1 151 ? -13.139 5.307 14.994 1.00 93.69 151 LEU A CA 1
ATOM 1182 C C . LEU A 1 151 ? -11.826 4.565 14.735 1.00 93.69 151 LEU A C 1
ATOM 1184 O O . LEU A 1 151 ? -11.054 4.917 13.843 1.00 93.69 151 LEU A O 1
ATOM 1188 N N . GLU A 1 152 ? -11.649 3.463 15.455 1.00 91.94 152 GLU A N 1
ATOM 1189 C CA . GLU A 1 152 ? -10.518 2.548 15.328 1.00 91.94 152 GLU A CA 1
ATOM 1190 C C . GLU A 1 152 ? -10.955 1.080 15.486 1.00 91.94 152 GLU A C 1
ATOM 1192 O O . GLU A 1 152 ? -12.119 0.777 15.781 1.00 91.94 152 GLU A O 1
ATOM 1197 N N . GLY A 1 153 ? -10.029 0.151 15.233 1.00 91.94 153 GLY A N 1
ATOM 1198 C CA . GLY A 1 153 ? -10.230 -1.284 15.445 1.00 91.94 153 GLY A CA 1
ATOM 1199 C C . GLY A 1 153 ? -11.492 -1.845 14.776 1.00 91.94 153 GLY A C 1
ATOM 1200 O O . GLY A 1 153 ? -11.768 -1.600 13.600 1.00 91.94 153 GLY A O 1
ATOM 1201 N N . VAL A 1 154 ? -12.275 -2.612 15.540 1.00 92.88 154 VAL A N 1
ATOM 1202 C CA . VAL A 1 154 ? -13.493 -3.283 15.050 1.00 92.88 154 VAL A CA 1
ATOM 1203 C C . VAL A 1 154 ? -14.572 -2.283 14.622 1.00 92.88 154 VAL A C 1
ATOM 1205 O O . VAL A 1 154 ? -15.278 -2.537 13.646 1.00 92.88 154 VAL A O 1
ATOM 1208 N N . ALA A 1 155 ? -14.687 -1.144 15.313 1.00 93.69 155 ALA A N 1
ATOM 1209 C CA . ALA A 1 155 ? -15.665 -0.111 14.977 1.00 93.69 155 ALA A CA 1
ATOM 1210 C C . ALA A 1 155 ? -15.351 0.522 13.615 1.00 93.69 155 ALA A C 1
ATOM 1212 O O . ALA A 1 155 ? -16.240 0.624 12.769 1.00 93.69 155 ALA A O 1
ATOM 1213 N N . LEU A 1 156 ? -14.076 0.852 13.370 1.00 93.88 156 LEU A N 1
ATOM 1214 C CA . LEU A 1 156 ? -13.618 1.353 12.074 1.00 93.88 156 LEU A CA 1
ATOM 1215 C C . LEU A 1 156 ? -13.849 0.329 10.964 1.00 93.88 156 LEU A C 1
ATOM 1217 O O . LEU A 1 156 ? -14.416 0.673 9.930 1.00 93.88 156 LEU A O 1
ATOM 1221 N N . LYS A 1 157 ? -13.467 -0.937 11.188 1.00 93.56 157 LYS A N 1
ATOM 1222 C CA . LYS A 1 157 ? -13.704 -2.015 10.220 1.00 93.56 157 LYS A CA 1
ATOM 1223 C C . LYS A 1 157 ? -15.180 -2.116 9.859 1.00 93.56 157 LYS A C 1
ATOM 1225 O O . LYS A 1 157 ? -15.499 -2.172 8.679 1.00 93.56 157 LYS A O 1
ATOM 1230 N N . LYS A 1 158 ? -16.071 -2.159 10.854 1.00 94.38 158 LYS A N 1
ATOM 1231 C CA . LYS A 1 158 ? -17.514 -2.284 10.625 1.00 94.38 158 LYS A CA 1
ATOM 1232 C C . LYS A 1 158 ? -18.044 -1.110 9.804 1.00 94.38 158 LYS A C 1
ATOM 1234 O O . LYS A 1 158 ? -18.682 -1.339 8.787 1.00 94.38 158 LYS A O 1
ATOM 1239 N N . ALA A 1 159 ? -17.717 0.117 10.202 1.00 93.88 159 ALA A N 1
ATOM 1240 C CA . ALA A 1 159 ? -18.170 1.309 9.498 1.00 93.88 159 ALA A CA 1
ATOM 1241 C C . ALA A 1 159 ? -17.647 1.370 8.052 1.00 93.88 159 ALA A C 1
ATOM 1243 O O . ALA A 1 159 ? -18.385 1.755 7.156 1.00 93.88 159 ALA A O 1
ATOM 1244 N N . LEU A 1 160 ? -16.409 0.926 7.797 1.00 91.81 160 LEU A N 1
ATOM 1245 C CA . LEU A 1 160 ? -15.845 0.854 6.443 1.00 91.81 160 LEU A CA 1
ATOM 1246 C C . LEU A 1 160 ? -16.560 -0.144 5.519 1.00 91.81 160 LEU A C 1
ATOM 1248 O O . LEU A 1 160 ? -16.434 -0.012 4.306 1.00 91.81 160 LEU A O 1
ATOM 1252 N N . TRP A 1 161 ? -17.288 -1.126 6.060 1.00 91.12 161 TRP A N 1
ATOM 1253 C CA . TRP A 1 161 ? -18.103 -2.054 5.265 1.00 91.12 161 TRP A CA 1
ATOM 1254 C C . TRP A 1 161 ? -19.501 -1.519 4.942 1.00 91.12 161 TRP A C 1
ATOM 1256 O O . TRP A 1 161 ? -20.187 -2.098 4.104 1.00 91.12 161 TRP A O 1
ATOM 1266 N N . GLU A 1 162 ? -19.931 -0.446 5.603 1.00 91.19 162 GLU A N 1
ATOM 1267 C CA . GLU A 1 162 ? -21.271 0.139 5.465 1.00 91.19 162 GLU A CA 1
ATOM 1268 C C . GLU A 1 162 ? -21.298 1.356 4.515 1.00 91.19 162 GLU A C 1
ATOM 1270 O O . GLU A 1 162 ? -22.362 1.937 4.297 1.00 91.19 162 GLU A O 1
ATOM 1275 N N . VAL A 1 163 ? -20.146 1.740 3.950 1.00 84.69 163 VAL A N 1
ATOM 1276 C CA . VAL A 1 163 ? -19.919 2.982 3.179 1.00 84.69 163 VAL A CA 1
ATOM 1277 C C . VAL A 1 163 ? -19.420 2.757 1.758 1.00 84.69 163 VAL A C 1
ATOM 1279 O O . VAL A 1 163 ? -18.792 1.711 1.485 1.00 84.69 163 VAL A O 1
#

Sequence (163 aa):
NLSRSSIAAIEAARVDRKPWTGELAQIWRKRGKCPLTPNETVLMLQSLNIPTSTNIYLAAGDGLMEMEGFTSVYTNVFTKSVLLNQEDFTRMHGNTKAALDYHVSINSDAYVATYFGNMDKIVAAMRTYKRMHNTLFLSRKAFAELTSQGLEGVALKKALWEV